Protein AF-A0A0J8C8L6-F1 (afdb_monomer)

Radius of gyration: 24.56 Å; Cα contacts (8 Å, |Δi|>4): 299; chains: 1; bounding box: 65×32×83 Å

Secondary structure (DSSP, 8-state):
----TTEEEEEEEE-S--EE-SSTT-EEEEEEE---TT-----EEEEEE--HHHHHHHHHT--TT-EEEEEEEEE--SSTTPPPEEEEEEEEEEE---SPPTT-TTS--EEEEETTEEEEE-TTSPEEEEETTS-EEEEES-GGGHHHHHHHHHS-----------

Organism: Streptomyces viridochromogenes (NCBI:txid1938)

Foldseek 3Di:
DDPPPAKDKFKFFWAAQWDQDPDNQKIKTKGFTDDDPPDPDTDIAIEIENHSVVRVCSRPPAGGGFTKIFIFGWDDAPDPPRDIHTYTDDMDRPGHDPADDCVPVQAHWDWDDDDQKIWTDGNVDWTWIAGVVRHTLDTHPDPVCVVVSVVCSVPPPPPPDPPDDD

Mean predicted aligned error: 13.63 Å

Solvent-accessible surface area (backbone atoms only — not comparable to full-atom values): 9743 Å² total; per-residue (Å²): 133,82,88,74,88,62,66,46,79,46,50,21,29,27,70,48,70,44,39,75,39,102,45,95,52,20,21,31,38,39,30,38,47,70,68,68,98,82,63,94,68,86,46,76,41,44,34,38,26,73,48,48,70,61,16,51,45,44,60,74,71,53,50,42,50,19,34,31,39,42,32,22,36,74,42,73,48,89,48,97,87,44,65,62,35,28,46,42,78,48,76,44,81,76,41,81,43,88,62,77,61,74,88,47,68,89,62,58,62,48,78,48,75,60,87,64,29,40,35,40,41,34,72,93,52,56,30,35,35,27,36,76,88,72,48,78,57,46,70,37,85,51,78,88,49,52,65,56,40,52,50,46,61,77,53,62,78,77,81,76,77,87,74,82,88,134

pLDDT: mean 84.21, std 15.27, range [38.75, 97.06]

Structure (mmCIF, N/CA/C/O backbone):
data_AF-A0A0J8C8L6-F1
#
_entry.id   AF-A0A0J8C8L6-F1
#
loop_
_atom_site.group_PDB
_atom_site.id
_atom_site.type_symbol
_atom_site.label_atom_id
_atom_site.label_alt_id
_atom_site.label_comp_id
_atom_site.label_asym_id
_atom_site.label_entity_id
_atom_site.label_seq_id
_atom_site.pdbx_PDB_ins_code
_atom_site.Cartn_x
_atom_site.Cartn_y
_atom_site.Cartn_z
_atom_site.occupancy
_atom_site.B_iso_or_equiv
_atom_site.auth_seq_id
_atom_site.auth_comp_id
_atom_site.auth_asym_id
_atom_site.auth_atom_id
_atom_site.pdbx_PDB_model_num
ATOM 1 N N . MET A 1 1 ? -30.584 -4.510 19.077 1.00 38.75 1 MET A N 1
ATOM 2 C CA . MET A 1 1 ? -30.782 -4.493 17.615 1.00 38.75 1 MET A CA 1
ATOM 3 C C . MET A 1 1 ? -29.393 -4.342 17.026 1.00 38.75 1 MET A C 1
ATOM 5 O O . MET A 1 1 ? -28.737 -3.364 17.352 1.00 38.75 1 MET A O 1
ATOM 9 N N . THR A 1 2 ? -28.884 -5.390 16.389 1.00 44.97 2 THR A N 1
ATOM 10 C CA . THR A 1 2 ? -27.449 -5.618 16.157 1.00 44.97 2 THR A CA 1
ATOM 11 C C . THR A 1 2 ? -26.955 -4.789 14.972 1.00 44.97 2 THR A C 1
ATOM 13 O O . THR A 1 2 ? -27.484 -4.909 13.876 1.00 44.97 2 THR A O 1
ATOM 16 N N . THR A 1 3 ? -25.967 -3.929 15.203 1.00 48.12 3 THR A N 1
ATOM 17 C CA . THR A 1 3 ? -25.457 -2.882 14.297 1.00 48.12 3 THR A CA 1
ATOM 18 C C . THR A 1 3 ? -24.551 -3.404 13.167 1.00 48.12 3 THR A C 1
ATOM 20 O O . THR A 1 3 ? -23.650 -2.698 12.735 1.00 48.12 3 THR A O 1
ATOM 23 N N . TRP A 1 4 ? -24.729 -4.650 12.719 1.00 51.28 4 TRP A N 1
ATOM 24 C CA . TRP A 1 4 ? -23.785 -5.341 11.821 1.00 51.28 4 TRP A CA 1
ATOM 25 C C . TRP A 1 4 ? -24.032 -5.111 10.320 1.00 51.28 4 TRP A C 1
ATOM 27 O O . TRP A 1 4 ? -23.303 -5.647 9.499 1.00 51.28 4 TRP A O 1
ATOM 37 N N . ASP A 1 5 ? -25.026 -4.307 9.945 1.00 58.75 5 ASP A N 1
ATOM 38 C CA . ASP A 1 5 ? -25.499 -4.216 8.553 1.00 58.75 5 ASP A CA 1
ATOM 39 C C . ASP A 1 5 ? -24.799 -3.139 7.696 1.00 58.75 5 ASP A C 1
ATOM 41 O O . ASP A 1 5 ? -25.321 -2.744 6.659 1.00 58.75 5 ASP A O 1
ATOM 45 N N . ASN A 1 6 ? -23.644 -2.610 8.123 1.00 75.75 6 ASN A N 1
ATOM 46 C CA . ASN A 1 6 ? -22.987 -1.503 7.407 1.00 75.75 6 ASN A CA 1
ATOM 47 C C . ASN A 1 6 ? -21.461 -1.638 7.283 1.00 75.75 6 ASN A C 1
ATOM 49 O O . ASN A 1 6 ? -20.760 -0.633 7.135 1.00 75.75 6 ASN A O 1
ATOM 53 N N . ALA A 1 7 ? -20.944 -2.864 7.383 1.00 88.12 7 ALA A N 1
ATOM 54 C CA . ALA A 1 7 ? -19.549 -3.136 7.073 1.00 88.12 7 ALA A CA 1
ATOM 55 C C . ALA A 1 7 ? -19.349 -3.149 5.549 1.00 88.12 7 ALA A C 1
ATOM 57 O O . ALA A 1 7 ? -20.127 -3.756 4.813 1.00 88.12 7 ALA A O 1
ATOM 58 N N . VAL A 1 8 ? -18.306 -2.470 5.085 1.00 92.19 8 VAL A N 1
ATOM 59 C CA . VAL A 1 8 ? -17.854 -2.480 3.695 1.00 92.19 8 VAL A CA 1
ATOM 60 C C . VAL A 1 8 ? -16.720 -3.485 3.537 1.00 92.19 8 VAL A C 1
ATOM 62 O O . VAL A 1 8 ? -15.924 -3.676 4.458 1.00 92.19 8 VAL A O 1
ATOM 65 N N . VAL A 1 9 ? -16.650 -4.106 2.362 1.00 94.50 9 VAL A N 1
ATOM 66 C CA . VAL A 1 9 ? -15.534 -4.956 1.937 1.00 94.50 9 VAL A CA 1
ATOM 67 C C . VAL A 1 9 ? -14.923 -4.301 0.709 1.00 94.50 9 VAL A C 1
ATOM 69 O O . VAL A 1 9 ? -15.635 -4.054 -0.265 1.00 94.50 9 VAL A O 1
ATOM 72 N N . LEU A 1 10 ? -13.640 -3.968 0.791 1.00 92.75 10 LEU A N 1
ATOM 73 C CA . LEU A 1 10 ? -12.917 -3.207 -0.220 1.00 92.75 10 LEU A CA 1
ATOM 74 C C . LEU A 1 10 ? -11.630 -3.941 -0.572 1.00 92.75 10 LEU A C 1
ATOM 76 O O . LEU A 1 10 ? -10.853 -4.261 0.324 1.00 92.75 10 LEU A O 1
ATOM 80 N N . ASP A 1 11 ? -11.399 -4.155 -1.861 1.00 94.31 11 ASP A N 1
ATOM 81 C CA . ASP A 1 11 ? -10.137 -4.691 -2.358 1.00 94.31 11 ASP A CA 1
ATOM 82 C C . ASP A 1 11 ? -9.275 -3.532 -2.878 1.00 94.31 11 ASP A C 1
ATOM 84 O O . ASP A 1 11 ? -9.777 -2.598 -3.516 1.00 94.31 11 ASP A O 1
ATOM 88 N N . GLY A 1 12 ? -7.983 -3.549 -2.558 1.00 93.06 12 GLY A N 1
ATOM 89 C CA . GLY A 1 12 ? -7.081 -2.463 -2.919 1.00 93.06 12 GLY A CA 1
ATOM 90 C C . GLY A 1 12 ? -5.620 -2.734 -2.596 1.00 93.06 12 GLY A C 1
ATOM 91 O O . GLY A 1 12 ? -5.297 -3.574 -1.758 1.00 93.06 12 GLY A O 1
ATOM 92 N N . PHE A 1 13 ? -4.733 -2.010 -3.269 1.00 93.62 13 PHE A N 1
ATOM 93 C CA . PHE A 1 13 ? -3.294 -2.093 -3.051 1.00 93.62 13 PHE A CA 1
ATOM 94 C C . PHE A 1 13 ? -2.858 -1.182 -1.907 1.00 93.62 13 PHE A C 1
ATOM 96 O O . PHE A 1 13 ? -3.284 -0.028 -1.840 1.00 93.62 13 PHE A O 1
ATOM 103 N N . LEU A 1 14 ? -1.980 -1.670 -1.030 1.00 94.25 14 LEU A N 1
ATOM 104 C CA . LEU A 1 14 ? -1.357 -0.851 0.010 1.00 94.25 14 LEU A CA 1
ATOM 105 C C . LEU A 1 14 ? -0.464 0.236 -0.627 1.00 94.25 14 LEU A C 1
ATOM 107 O O . LEU A 1 14 ? 0.521 -0.079 -1.288 1.00 94.25 14 LEU A O 1
ATOM 111 N N . ASP A 1 15 ? -0.813 1.511 -0.434 1.00 90.44 15 ASP A N 1
ATOM 112 C CA . ASP A 1 15 ? -0.177 2.673 -1.090 1.00 90.44 15 ASP A CA 1
ATOM 113 C C . ASP A 1 15 ? 1.290 2.877 -0.667 1.00 90.44 15 ASP A C 1
ATOM 115 O O . ASP A 1 15 ? 2.205 3.009 -1.486 1.00 90.44 15 ASP A O 1
ATOM 119 N N . GLU A 1 16 ? 1.506 2.856 0.647 1.00 89.12 16 GLU A N 1
ATOM 120 C CA . GLU A 1 16 ? 2.770 3.080 1.348 1.00 89.12 16 GLU A CA 1
ATOM 121 C C . GLU A 1 16 ? 2.856 2.139 2.555 1.00 89.12 16 GLU A C 1
ATOM 123 O O . GLU A 1 16 ? 1.868 1.500 2.919 1.00 89.12 16 GLU A O 1
ATOM 128 N N . GLU A 1 17 ? 4.027 2.064 3.191 1.00 89.06 17 GLU A N 1
ATOM 129 C CA . GLU A 1 17 ? 4.198 1.318 4.440 1.00 89.06 17 GLU A CA 1
ATOM 130 C C . GLU A 1 17 ? 3.200 1.795 5.507 1.00 89.06 17 GLU A C 1
ATOM 132 O O . GLU A 1 17 ? 2.931 2.994 5.657 1.00 89.06 17 GLU A O 1
ATOM 137 N N . ALA A 1 18 ? 2.622 0.843 6.240 1.00 93.06 18 ALA A N 1
ATOM 138 C CA . ALA A 1 18 ? 1.717 1.169 7.325 1.00 93.06 18 ALA A CA 1
ATOM 139 C C . ALA A 1 18 ? 2.462 1.924 8.430 1.00 93.06 18 ALA A C 1
ATOM 141 O O . ALA A 1 18 ? 3.595 1.611 8.783 1.00 93.06 18 ALA A O 1
ATOM 142 N N . MET A 1 19 ? 1.803 2.923 9.007 1.00 94.75 19 MET A N 1
ATOM 143 C CA . MET A 1 19 ? 2.377 3.728 10.077 1.00 94.75 19 MET A CA 1
ATOM 144 C C . MET A 1 19 ? 1.656 3.472 11.396 1.00 94.75 19 MET A C 1
ATOM 146 O O . MET A 1 19 ? 0.439 3.257 11.397 1.00 94.75 19 MET A O 1
ATOM 150 N N . PRO A 1 20 ? 2.350 3.606 12.537 1.00 94.88 20 PRO A N 1
ATOM 151 C CA . PRO A 1 20 ? 1.684 3.723 13.824 1.00 94.88 20 PRO A CA 1
ATOM 152 C C . PRO A 1 20 ? 0.664 4.871 13.812 1.00 94.88 20 PRO A C 1
ATOM 154 O O . PRO A 1 20 ? 0.867 5.916 13.175 1.00 94.88 20 PRO A O 1
ATOM 157 N N . GLY A 1 21 ? -0.460 4.657 14.488 1.00 89.25 21 GLY A N 1
ATOM 158 C CA . GLY A 1 21 ? -1.482 5.673 14.699 1.00 89.25 21 GLY A CA 1
ATOM 159 C C . GLY A 1 21 ? -1.120 6.646 15.824 1.00 89.25 21 GLY A C 1
ATOM 160 O O . GLY A 1 21 ? -0.009 6.661 16.340 1.00 89.25 21 GLY A O 1
ATOM 161 N N . GLU A 1 22 ? -2.087 7.473 16.225 1.00 86.69 22 GLU A N 1
ATOM 162 C CA . GLU A 1 22 ? -1.924 8.425 17.342 1.00 86.69 22 GLU A CA 1
ATOM 163 C C . GLU A 1 22 ? -1.726 7.723 18.695 1.00 86.69 22 GLU A C 1
ATOM 165 O O . GLU A 1 22 ? -1.215 8.315 19.645 1.00 86.69 22 GLU A O 1
ATOM 170 N N . ARG A 1 23 ? -2.163 6.465 18.796 1.00 88.06 23 ARG A N 1
ATOM 171 C CA . ARG A 1 23 ? -1.837 5.586 19.915 1.00 88.06 23 ARG A CA 1
ATOM 172 C C . ARG A 1 23 ? -0.914 4.476 19.437 1.00 88.06 23 ARG A C 1
ATOM 174 O O . ARG A 1 23 ? -1.133 3.928 18.359 1.00 88.06 23 ARG A O 1
ATOM 181 N N . ASP A 1 24 ? 0.028 4.101 20.295 1.00 80.56 24 ASP A N 1
ATOM 182 C CA . ASP A 1 24 ? 1.032 3.063 20.028 1.00 80.56 24 ASP A CA 1
ATOM 183 C C . ASP A 1 24 ? 0.427 1.679 19.722 1.00 80.56 24 ASP A C 1
ATOM 185 O O . ASP A 1 24 ? 1.107 0.825 19.167 1.00 80.56 24 ASP A O 1
ATOM 189 N N . ASP A 1 25 ? -0.841 1.448 20.075 1.00 90.75 25 ASP A N 1
ATOM 190 C CA . ASP A 1 25 ? -1.588 0.209 19.827 1.00 90.75 25 ASP A CA 1
ATOM 191 C C . ASP A 1 25 ? -2.505 0.269 18.593 1.00 90.75 25 ASP A C 1
ATOM 193 O O . ASP A 1 25 ? -3.357 -0.598 18.403 1.00 90.75 25 ASP A O 1
ATOM 197 N N . THR A 1 26 ? -2.352 1.298 17.758 1.00 94.62 26 THR A N 1
ATOM 198 C CA . THR A 1 26 ? -3.149 1.494 16.543 1.00 94.62 26 THR A CA 1
ATOM 199 C C . THR A 1 26 ? -2.268 1.619 15.313 1.00 94.62 26 THR A C 1
ATOM 201 O O . THR A 1 26 ? -1.129 2.077 15.396 1.00 94.62 26 THR A O 1
ATOM 204 N N . ALA A 1 27 ? -2.816 1.264 14.154 1.00 96.94 27 ALA A N 1
ATOM 205 C CA . ALA A 1 27 ? -2.144 1.422 12.869 1.00 96.94 27 ALA A CA 1
ATOM 206 C C . ALA A 1 27 ? -2.996 2.250 11.905 1.00 96.94 27 ALA A C 1
ATOM 208 O O . ALA A 1 27 ? -4.231 2.243 11.963 1.00 96.94 27 ALA A O 1
ATOM 209 N N . ARG A 1 28 ? -2.327 2.960 10.999 1.00 96.50 28 ARG A N 1
ATOM 210 C CA . ARG A 1 28 ? -2.942 3.697 9.898 1.00 96.50 28 ARG A CA 1
ATOM 211 C C . ARG A 1 28 ? -2.226 3.378 8.595 1.00 96.50 28 ARG A C 1
ATOM 213 O O . ARG A 1 28 ? -1.004 3.274 8.556 1.00 96.50 28 ARG A O 1
ATOM 220 N N . PHE A 1 29 ? -2.989 3.268 7.524 1.00 96.44 29 PHE A N 1
ATOM 221 C CA . PHE A 1 29 ? -2.461 3.028 6.185 1.00 96.44 29 PHE A CA 1
ATOM 222 C C . PHE A 1 29 ? -3.430 3.570 5.135 1.00 96.44 29 PHE A C 1
ATOM 224 O O . PHE A 1 29 ? -4.497 4.089 5.471 1.00 96.44 29 PHE A O 1
ATOM 231 N N . ARG A 1 30 ? -3.058 3.490 3.859 1.00 96.12 30 ARG A N 1
ATOM 232 C CA . ARG A 1 30 ? -3.896 3.908 2.731 1.00 96.12 30 ARG A CA 1
ATOM 233 C C . ARG A 1 30 ? -3.995 2.772 1.724 1.00 96.12 30 ARG A C 1
ATOM 235 O O . ARG A 1 30 ? -2.995 2.106 1.474 1.00 96.12 30 ARG A O 1
ATOM 242 N N . ILE A 1 31 ? -5.178 2.572 1.151 1.00 94.31 31 ILE A N 1
ATOM 243 C CA . ILE A 1 31 ? -5.368 1.639 0.034 1.00 94.31 31 ILE A CA 1
ATOM 244 C C . ILE A 1 31 ? -5.780 2.389 -1.225 1.00 94.31 31 ILE A C 1
ATOM 246 O O . ILE A 1 31 ? -6.635 3.274 -1.159 1.00 94.31 31 ILE A O 1
ATOM 250 N N . HIS A 1 32 ? -5.197 2.003 -2.355 1.00 93.12 32 HIS A N 1
ATOM 251 C CA . HIS A 1 32 ? -5.689 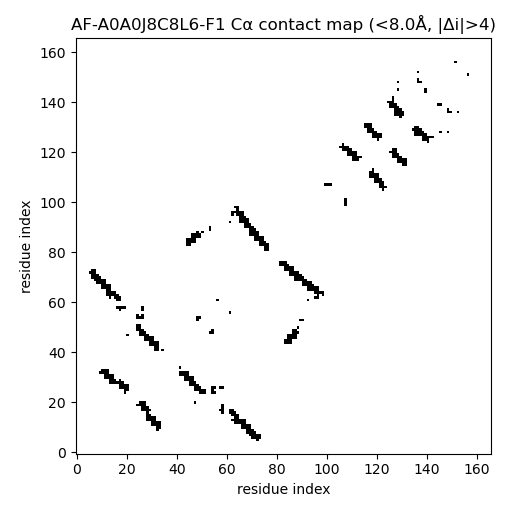2.324 -3.693 1.00 93.12 32 HIS A CA 1
ATOM 252 C C . HIS A 1 32 ? -6.694 1.264 -4.104 1.00 93.12 32 HIS A C 1
ATOM 254 O O . HIS A 1 32 ? -6.330 0.096 -4.243 1.00 93.12 32 HIS A O 1
ATOM 260 N N . LEU A 1 33 ? -7.959 1.644 -4.252 1.00 90.44 33 LEU A N 1
ATOM 261 C CA . LEU A 1 33 ? -9.011 0.687 -4.577 1.00 90.44 33 LEU A CA 1
ATOM 262 C C . LEU A 1 33 ? -8.798 0.082 -5.963 1.00 90.44 33 LEU A C 1
ATOM 264 O O . LEU A 1 33 ? -8.588 0.803 -6.937 1.00 90.44 33 LEU A O 1
ATOM 268 N N . THR A 1 34 ? -8.925 -1.241 -6.058 1.00 83.94 34 THR A N 1
ATOM 269 C CA . THR A 1 34 ? -9.026 -1.899 -7.361 1.00 83.94 34 THR A CA 1
ATOM 270 C C . THR A 1 34 ? -10.386 -1.574 -7.961 1.00 83.94 34 THR A C 1
ATOM 272 O O . THR A 1 34 ? -11.418 -1.886 -7.360 1.00 83.94 34 THR A O 1
ATOM 275 N N . THR A 1 35 ? -10.398 -0.952 -9.134 1.00 72.19 35 THR A N 1
ATOM 276 C CA . THR A 1 35 ? -11.619 -0.693 -9.896 1.00 72.19 35 THR A CA 1
ATOM 277 C C . THR A 1 35 ? -11.698 -1.655 -11.078 1.00 72.19 35 THR A C 1
ATOM 279 O O . THR A 1 35 ? -10.691 -1.942 -11.723 1.00 72.19 35 THR A O 1
ATOM 282 N N . ASP A 1 36 ? -12.893 -2.175 -11.361 1.00 63.09 36 ASP A N 1
ATOM 283 C CA . ASP A 1 36 ? -13.170 -2.723 -12.690 1.00 63.09 36 ASP A CA 1
ATOM 284 C C . ASP A 1 36 ? -13.243 -1.548 -13.679 1.00 63.09 36 ASP A C 1
ATOM 286 O O . ASP A 1 36 ? -13.691 -0.457 -13.311 1.00 63.09 36 ASP A O 1
ATOM 290 N N . GLU A 1 37 ? -12.785 -1.778 -14.910 1.00 53.91 37 GLU A N 1
ATOM 291 C CA . GLU A 1 37 ? -12.309 -0.808 -15.920 1.00 53.91 37 GLU A CA 1
ATOM 292 C C . GLU A 1 37 ? -13.280 0.319 -16.376 1.00 53.91 37 GLU A C 1
ATOM 294 O O . GLU A 1 37 ? -12.980 1.038 -17.325 1.00 53.91 37 GLU A O 1
ATOM 299 N N . ASP A 1 38 ? -14.402 0.556 -15.693 1.00 57.38 38 ASP A N 1
ATOM 300 C CA . ASP A 1 38 ? -15.413 1.573 -16.031 1.00 57.38 38 ASP A CA 1
ATOM 301 C C . ASP A 1 38 ? -15.548 2.720 -15.001 1.00 57.38 38 ASP A C 1
ATOM 303 O O . ASP A 1 38 ? -16.379 3.621 -15.168 1.00 57.38 38 ASP A O 1
ATOM 307 N N . LEU A 1 39 ? -14.742 2.733 -13.933 1.00 58.12 39 LEU A N 1
ATOM 308 C CA . LEU A 1 39 ? -14.701 3.836 -12.962 1.00 58.12 39 LEU A CA 1
ATOM 309 C C . LEU A 1 39 ? -13.531 4.775 -13.278 1.00 58.12 39 LEU A C 1
ATOM 311 O O . LEU A 1 39 ? -12.370 4.417 -13.126 1.00 58.12 39 LEU A O 1
ATOM 315 N N . VAL A 1 40 ? -13.862 5.995 -13.709 1.00 55.03 40 VAL A N 1
ATOM 316 C CA . VAL A 1 40 ? -12.905 7.035 -14.141 1.00 55.03 40 VAL A CA 1
ATOM 317 C C . VAL A 1 40 ? -12.043 7.575 -12.987 1.00 55.03 40 VAL A C 1
ATOM 319 O O . VAL A 1 40 ? -11.014 8.195 -13.239 1.00 55.03 40 VAL A O 1
ATOM 322 N N . ASP A 1 41 ? -12.420 7.308 -11.735 1.00 61.06 41 ASP A N 1
ATOM 323 C CA . ASP A 1 41 ? -11.740 7.844 -10.558 1.00 61.06 41 ASP A CA 1
ATOM 324 C C . ASP A 1 41 ? -11.002 6.741 -9.785 1.00 61.06 41 ASP A C 1
ATOM 326 O O . ASP A 1 41 ? -11.611 5.865 -9.164 1.00 61.06 41 ASP A O 1
ATOM 330 N N . GLU A 1 42 ? -9.671 6.821 -9.797 1.00 70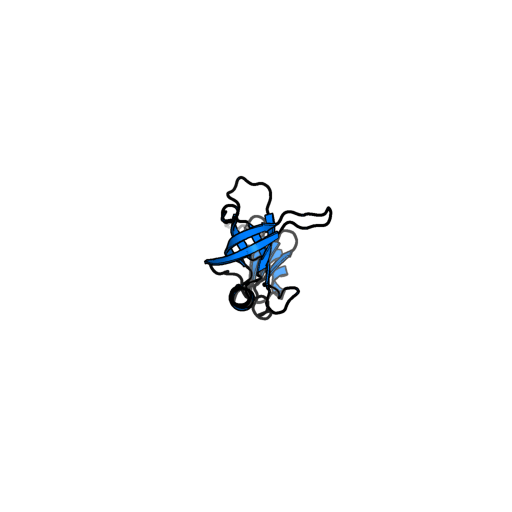.38 42 GLU A N 1
ATOM 331 C CA . GLU A 1 42 ? -8.797 6.149 -8.836 1.00 70.38 42 GLU A CA 1
ATOM 332 C C . GLU A 1 42 ? -9.103 6.691 -7.430 1.00 70.38 42 GLU A C 1
ATOM 334 O O . GLU A 1 42 ? -9.126 7.905 -7.204 1.00 70.38 42 GLU A O 1
ATOM 339 N N . ALA A 1 43 ? -9.382 5.799 -6.477 1.00 85.38 43 ALA A N 1
ATOM 340 C CA . ALA A 1 43 ? -9.780 6.179 -5.127 1.00 85.38 43 ALA A CA 1
ATOM 341 C C . ALA A 1 43 ? -8.762 5.689 -4.095 1.00 85.38 43 ALA A C 1
ATOM 343 O O . ALA A 1 43 ? -8.542 4.487 -3.945 1.00 85.38 43 ALA A O 1
ATOM 344 N N . VAL A 1 44 ? -8.208 6.635 -3.333 1.00 91.00 44 VAL A N 1
ATOM 345 C CA . VAL A 1 44 ? -7.323 6.361 -2.194 1.00 91.00 44 VAL A CA 1
ATOM 346 C C . VAL A 1 44 ? -8.095 6.547 -0.898 1.00 91.00 44 VAL A C 1
ATOM 348 O O . VAL A 1 44 ? -8.609 7.636 -0.631 1.00 91.00 44 VAL A O 1
ATOM 351 N N . LEU A 1 45 ? -8.166 5.501 -0.074 1.00 93.00 45 LEU A N 1
ATOM 352 C CA . LEU A 1 45 ? -8.881 5.543 1.201 1.00 93.00 45 LEU A CA 1
ATOM 353 C C . LEU A 1 45 ? -7.935 5.390 2.397 1.00 93.00 45 LEU A C 1
ATOM 355 O O . LEU A 1 45 ? -7.250 4.369 2.514 1.00 93.00 45 LEU A O 1
ATOM 359 N N . PRO A 1 46 ? -7.933 6.360 3.331 1.00 95.56 46 PRO A N 1
ATOM 360 C CA . PRO A 1 46 ? -7.319 6.191 4.639 1.00 95.56 46 PRO A CA 1
ATOM 361 C C . PRO A 1 46 ? -8.013 5.080 5.433 1.00 95.56 46 PRO A C 1
ATOM 363 O O . PRO A 1 46 ? -9.242 5.039 5.529 1.00 95.56 46 PRO A O 1
ATOM 366 N N . CYS A 1 47 ? -7.217 4.217 6.047 1.00 96.38 47 CYS A N 1
ATOM 367 C CA . CYS A 1 47 ? -7.647 3.097 6.871 1.00 96.38 47 CYS A CA 1
ATOM 368 C C . CYS A 1 47 ? -7.033 3.217 8.267 1.00 96.38 47 CYS A C 1
ATOM 370 O O . CYS A 1 47 ? -5.867 3.590 8.407 1.00 96.38 47 CYS A O 1
ATOM 372 N N . VAL A 1 48 ? -7.816 2.899 9.297 1.00 96.38 48 VAL A N 1
ATOM 373 C CA . VAL A 1 48 ? -7.381 2.918 10.698 1.00 96.38 48 VAL A CA 1
ATOM 374 C C . VAL A 1 48 ? -7.763 1.607 11.366 1.00 96.38 48 VAL A C 1
ATOM 376 O O . VAL A 1 48 ? -8.914 1.177 11.286 1.00 96.38 48 VAL A O 1
ATOM 379 N N . VAL A 1 49 ? -6.804 1.008 12.061 1.00 97.06 49 VAL A N 1
ATOM 380 C CA . VAL A 1 49 ? -6.962 -0.221 12.838 1.00 97.06 49 VAL A CA 1
ATOM 381 C C . VAL A 1 49 ? -6.823 0.123 14.312 1.00 97.06 49 VAL A C 1
ATOM 383 O O . VAL A 1 49 ? -5.795 0.651 14.734 1.00 97.06 49 VAL A O 1
ATOM 386 N N . ALA A 1 50 ? -7.866 -0.173 15.087 1.00 95.06 50 ALA A N 1
ATOM 387 C CA . ALA A 1 50 ? -7.880 0.045 16.532 1.00 95.06 50 ALA A CA 1
ATOM 388 C C . ALA A 1 50 ? -7.640 -1.235 17.350 1.00 95.06 50 ALA A C 1
ATOM 390 O O . ALA A 1 50 ? -7.421 -1.147 18.555 1.00 95.06 50 ALA A O 1
ATOM 391 N N . ASP A 1 51 ? -7.725 -2.411 16.723 1.00 95.31 51 ASP A N 1
ATOM 392 C CA . ASP A 1 51 ? -7.409 -3.678 17.378 1.00 95.31 51 ASP A CA 1
ATOM 393 C C . ASP A 1 51 ? -5.881 -3.856 17.454 1.00 95.31 51 ASP A C 1
ATOM 395 O O . ASP A 1 51 ? -5.239 -3.854 16.402 1.00 95.31 51 ASP A O 1
ATOM 399 N N . PRO A 1 52 ? -5.283 -4.024 18.650 1.00 95.00 52 PRO A N 1
ATOM 400 C CA . PRO A 1 52 ? -3.828 -4.073 18.788 1.00 95.00 52 PRO A CA 1
ATOM 401 C C . PRO A 1 52 ? -3.166 -5.261 18.087 1.00 95.00 52 PRO A C 1
ATOM 403 O O . PRO A 1 52 ? -2.037 -5.136 17.623 1.00 95.00 52 PRO A O 1
ATOM 406 N N . ALA A 1 53 ? -3.842 -6.412 18.010 1.00 94.19 53 ALA A N 1
ATOM 407 C CA . ALA A 1 53 ? -3.281 -7.588 17.351 1.00 94.19 53 ALA A CA 1
ATOM 408 C C . ALA A 1 53 ? -3.292 -7.405 15.830 1.00 94.19 53 ALA A C 1
ATOM 410 O O . ALA A 1 53 ? -2.302 -7.693 15.165 1.00 94.19 53 ALA A O 1
ATOM 411 N N . LEU A 1 54 ? -4.384 -6.859 15.286 1.00 95.44 54 LEU A N 1
ATOM 412 C CA . LEU A 1 54 ? -4.448 -6.517 13.867 1.00 95.44 54 LEU A CA 1
ATOM 413 C C . LEU A 1 54 ? -3.481 -5.376 13.517 1.00 95.44 54 LEU A C 1
ATOM 415 O O . LEU A 1 54 ? -2.883 -5.401 12.446 1.00 95.44 54 LEU A O 1
ATOM 419 N N . ALA A 1 55 ? -3.308 -4.392 14.403 1.00 96.31 55 ALA A N 1
ATOM 420 C CA . ALA A 1 55 ? -2.354 -3.304 14.210 1.00 96.31 55 ALA A CA 1
ATOM 421 C C . ALA A 1 55 ? -0.914 -3.832 14.133 1.00 96.31 55 ALA A C 1
ATOM 423 O O . ALA A 1 55 ? -0.176 -3.427 13.239 1.00 96.31 55 ALA A O 1
ATOM 424 N N . ASP A 1 56 ? -0.541 -4.766 15.012 1.00 94.62 56 ASP A N 1
ATOM 425 C CA . ASP A 1 56 ? 0.776 -5.409 14.995 1.00 94.62 56 ASP A CA 1
ATOM 426 C C . ASP A 1 56 ? 1.039 -6.144 13.673 1.00 94.62 56 ASP A C 1
ATOM 428 O O . ASP A 1 56 ? 2.067 -5.907 13.039 1.00 94.62 56 ASP A O 1
ATOM 432 N N . SER A 1 57 ? 0.082 -6.949 13.197 1.00 93.50 57 SER A N 1
ATOM 433 C CA . SER A 1 57 ? 0.204 -7.618 11.895 1.00 93.50 57 SER A CA 1
ATOM 434 C C . SER A 1 57 ? 0.296 -6.622 10.735 1.00 93.50 57 SER A C 1
ATOM 436 O O . SER A 1 57 ? 1.118 -6.788 9.840 1.00 93.50 57 SER A O 1
ATOM 438 N N . VAL A 1 58 ? -0.495 -5.545 10.747 1.00 94.38 58 VAL A N 1
ATOM 439 C CA . VAL A 1 58 ? -0.457 -4.516 9.692 1.00 94.38 58 VAL A CA 1
ATOM 440 C C . VAL A 1 58 ? 0.894 -3.812 9.613 1.00 94.38 58 VAL A C 1
ATOM 442 O O . VAL A 1 58 ? 1.354 -3.518 8.514 1.00 94.38 58 VAL A O 1
ATOM 445 N N . LEU A 1 59 ? 1.520 -3.538 10.757 1.00 94.50 59 LEU A N 1
ATOM 446 C CA . LEU A 1 59 ? 2.789 -2.812 10.822 1.00 94.50 59 LEU A CA 1
ATOM 447 C C . LEU A 1 59 ? 4.000 -3.671 10.449 1.00 94.50 59 LEU A C 1
ATOM 449 O O . LEU A 1 59 ? 5.005 -3.122 10.012 1.00 94.50 59 LEU A O 1
ATOM 453 N N . HIS A 1 60 ? 3.929 -4.990 10.639 1.00 92.00 60 HIS A N 1
ATOM 454 C CA . HIS A 1 60 ? 5.104 -5.858 10.506 1.00 92.00 60 HIS A CA 1
ATOM 455 C C . HIS A 1 60 ? 5.001 -6.903 9.391 1.00 92.00 60 HIS A C 1
ATOM 457 O O . HIS A 1 60 ? 6.029 -7.426 8.959 1.00 92.00 60 HIS A O 1
ATOM 463 N N . GLU A 1 61 ? 3.793 -7.241 8.939 1.00 91.88 61 GLU A N 1
ATOM 464 C CA . GLU A 1 61 ? 3.580 -8.307 7.953 1.00 91.88 61 GLU A CA 1
ATOM 465 C C . GLU A 1 61 ? 3.209 -7.771 6.567 1.00 91.88 61 GLU A C 1
ATOM 467 O O . GLU A 1 61 ? 3.539 -8.412 5.569 1.00 91.88 61 GLU A O 1
ATOM 472 N N . LEU A 1 62 ? 2.547 -6.611 6.492 1.00 92.31 62 LEU A N 1
ATOM 473 C CA . LEU A 1 62 ? 2.094 -6.033 5.227 1.00 92.31 62 LEU A CA 1
ATOM 474 C C . LEU A 1 62 ? 3.159 -5.140 4.600 1.00 92.31 62 LEU A C 1
ATOM 476 O O . LEU A 1 62 ? 3.832 -4.363 5.279 1.00 92.31 62 LEU A O 1
ATOM 480 N N . LYS A 1 63 ? 3.267 -5.210 3.275 1.00 89.94 63 LYS A N 1
ATOM 481 C CA . LYS A 1 63 ? 4.217 -4.431 2.484 1.00 89.94 63 LYS A CA 1
ATOM 482 C C . LYS A 1 63 ? 3.516 -3.563 1.457 1.00 89.94 63 LYS A C 1
ATOM 484 O O . LYS A 1 63 ? 2.466 -3.899 0.911 1.00 89.94 63 LYS A O 1
ATOM 489 N N . ARG A 1 64 ? 4.151 -2.435 1.142 1.00 90.00 64 ARG A N 1
ATOM 490 C CA . ARG A 1 64 ? 3.719 -1.555 0.057 1.00 90.00 64 ARG A CA 1
ATOM 491 C C . ARG A 1 64 ? 3.479 -2.354 -1.232 1.00 90.00 64 ARG A C 1
ATOM 493 O O . ARG A 1 64 ? 4.360 -3.072 -1.703 1.00 90.00 64 ARG A O 1
ATOM 500 N N . GLY A 1 65 ? 2.307 -2.172 -1.831 1.00 88.88 65 GLY A N 1
ATOM 501 C CA . GLY A 1 65 ? 1.881 -2.856 -3.049 1.00 88.88 65 GLY A CA 1
ATOM 502 C C . GLY A 1 65 ? 1.218 -4.218 -2.831 1.00 88.88 65 GLY A C 1
ATOM 503 O O . GLY A 1 65 ? 0.818 -4.833 -3.816 1.00 88.88 65 GLY A O 1
ATOM 504 N N . ASP A 1 66 ? 1.071 -4.693 -1.589 1.00 93.19 66 ASP A N 1
ATOM 505 C CA . ASP A 1 66 ? 0.262 -5.883 -1.309 1.00 93.19 66 ASP A CA 1
ATOM 506 C C . ASP A 1 66 ? -1.188 -5.632 -1.737 1.00 93.19 66 ASP A C 1
ATOM 508 O O . ASP A 1 66 ? -1.746 -4.566 -1.454 1.00 93.19 66 ASP A O 1
ATOM 512 N N . LEU A 1 67 ? -1.813 -6.615 -2.393 1.00 94.56 67 LEU A N 1
ATOM 513 C CA . LEU A 1 67 ? -3.250 -6.582 -2.648 1.00 94.56 67 LEU A CA 1
ATOM 514 C C . LEU A 1 67 ? -3.980 -7.075 -1.404 1.00 94.56 67 LEU A C 1
ATOM 516 O O . LEU A 1 67 ? -3.871 -8.245 -1.025 1.00 94.56 67 LEU A O 1
ATOM 520 N N . LEU A 1 68 ? -4.762 -6.189 -0.803 1.00 96.00 68 LEU A N 1
ATOM 521 C CA . LEU A 1 68 ? -5.477 -6.426 0.440 1.00 96.00 68 LEU A CA 1
ATOM 522 C C . LEU A 1 68 ? -6.981 -6.458 0.197 1.00 96.00 68 LEU A C 1
ATOM 524 O O . LEU A 1 68 ? -7.511 -5.676 -0.592 1.00 96.00 68 LEU A O 1
ATOM 528 N N . ARG A 1 69 ? -7.672 -7.301 0.961 1.00 96.06 69 ARG A N 1
ATOM 529 C CA . ARG A 1 69 ? -9.103 -7.183 1.223 1.00 96.06 69 ARG A CA 1
ATOM 530 C C . ARG A 1 69 ? -9.299 -6.592 2.605 1.00 96.06 69 ARG A C 1
ATOM 532 O O . ARG A 1 69 ? -8.958 -7.212 3.609 1.00 96.06 69 ARG A O 1
ATOM 539 N N . VAL A 1 70 ? -9.876 -5.403 2.659 1.00 96.25 70 VAL A N 1
ATOM 540 C CA . VAL A 1 70 ? -10.168 -4.672 3.890 1.00 96.25 70 VAL A CA 1
ATOM 541 C C . VAL A 1 70 ? -11.653 -4.793 4.204 1.00 96.25 70 VAL A C 1
ATOM 543 O O . VAL A 1 70 ? -12.503 -4.393 3.409 1.00 96.25 70 VAL A O 1
ATOM 546 N N . THR A 1 71 ? -11.971 -5.306 5.391 1.00 96.75 71 THR A N 1
ATOM 547 C CA . THR A 1 71 ? -13.334 -5.316 5.931 1.00 96.75 71 THR A CA 1
ATOM 548 C C . THR A 1 71 ? -13.430 -4.313 7.069 1.00 96.75 71 THR A C 1
ATOM 550 O O . THR A 1 71 ? -12.700 -4.396 8.062 1.00 96.75 71 THR A O 1
ATOM 553 N N . GLY A 1 72 ? -14.330 -3.344 6.936 1.00 95.50 72 GLY A N 1
ATOM 554 C CA . GLY A 1 72 ? -14.348 -2.175 7.807 1.00 95.50 72 GLY A CA 1
ATOM 555 C C . GLY A 1 72 ? -15.695 -1.472 7.878 1.00 95.50 72 GLY A C 1
ATOM 556 O O . GLY A 1 72 ? -16.640 -1.845 7.197 1.00 95.50 72 GLY A O 1
ATOM 557 N N . HIS A 1 73 ? -15.784 -0.411 8.672 1.00 94.88 73 HIS A N 1
ATOM 558 C CA . HIS A 1 73 ? -16.898 0.533 8.628 1.00 94.88 73 HIS A CA 1
ATOM 559 C C . HIS A 1 73 ? -16.431 1.838 7.991 1.00 94.88 73 HIS A C 1
ATOM 561 O O . HIS A 1 73 ? -15.476 2.458 8.461 1.00 94.88 73 HIS A O 1
ATOM 567 N N . LEU A 1 74 ? -17.128 2.280 6.944 1.00 93.38 74 LEU A N 1
ATOM 568 C CA . LEU A 1 74 ? -16.834 3.553 6.298 1.00 93.38 74 LEU A CA 1
ATOM 569 C C . LEU A 1 74 ? -17.322 4.716 7.174 1.00 93.38 74 LEU A C 1
ATOM 571 O O . LEU A 1 74 ? -18.497 4.801 7.544 1.00 93.38 74 LEU A O 1
ATOM 575 N N . ARG A 1 75 ? -16.413 5.628 7.505 1.00 92.69 75 ARG A N 1
ATOM 576 C CA . ARG A 1 75 ? -16.657 6.806 8.335 1.00 92.69 75 ARG A CA 1
ATOM 577 C C . ARG A 1 75 ? -16.695 8.047 7.454 1.00 92.69 75 ARG A C 1
ATOM 579 O O . ARG A 1 75 ? -15.672 8.515 6.968 1.00 92.69 75 ARG A O 1
ATOM 586 N N . LEU A 1 76 ? -17.901 8.577 7.255 1.00 90.62 76 LEU A N 1
ATOM 587 C CA . LEU A 1 76 ? -18.117 9.805 6.494 1.00 90.62 76 LEU A CA 1
ATOM 588 C C . LEU A 1 76 ? -17.623 11.035 7.277 1.00 90.62 76 LEU A C 1
ATOM 590 O O . LEU A 1 76 ? -17.817 11.081 8.500 1.00 90.62 76 LEU A O 1
ATOM 594 N N . PRO A 1 77 ? -17.079 12.058 6.592 1.00 89.06 77 PRO A N 1
ATOM 595 C CA . PRO A 1 77 ? -16.770 13.347 7.201 1.00 89.06 77 PRO A CA 1
ATOM 596 C C . PRO A 1 77 ? -17.964 13.904 7.980 1.00 89.06 77 PRO A C 1
ATOM 598 O O . PRO A 1 77 ? -19.074 13.983 7.458 1.00 89.06 77 PRO A O 1
ATOM 601 N N . GLN A 1 78 ? -17.742 14.295 9.235 1.00 85.75 78 GLN A N 1
ATOM 602 C CA . GLN A 1 78 ? -18.759 14.964 10.065 1.00 85.75 78 GLN A CA 1
ATOM 603 C C . GLN A 1 78 ? -18.574 16.489 10.099 1.00 85.75 78 GLN A C 1
ATOM 605 O O . GLN A 1 78 ? -19.427 17.219 10.599 1.00 85.75 78 GLN A O 1
ATOM 610 N N . THR A 1 79 ? -17.447 16.969 9.578 1.00 85.50 79 THR A N 1
ATOM 611 C CA . THR A 1 79 ? -17.075 18.379 9.480 1.00 85.50 79 THR A CA 1
ATOM 612 C C . THR A 1 79 ? -16.616 18.672 8.057 1.00 85.50 79 THR A C 1
ATOM 614 O O . THR A 1 79 ? -16.228 17.761 7.328 1.00 85.50 79 THR A O 1
ATOM 617 N N . THR A 1 80 ? -16.639 19.945 7.666 1.00 82.94 80 THR A N 1
ATOM 618 C CA . THR A 1 80 ? -16.188 20.395 6.338 1.00 82.94 80 THR A CA 1
ATOM 619 C C . THR A 1 80 ? -14.728 20.030 6.054 1.00 82.94 80 THR A C 1
ATOM 621 O O . THR A 1 80 ? -14.380 19.787 4.907 1.00 82.94 80 THR A O 1
ATOM 624 N N . ASP A 1 81 ? -13.905 19.936 7.101 1.00 82.50 81 ASP A N 1
ATOM 625 C CA . ASP A 1 81 ? -12.483 19.579 7.016 1.00 82.50 81 ASP A CA 1
ATOM 626 C C . ASP A 1 81 ? -12.221 18.090 7.315 1.00 82.50 81 ASP A C 1
ATOM 628 O O . ASP A 1 81 ? -11.075 17.652 7.395 1.00 82.50 81 ASP A O 1
ATOM 632 N N . GLY A 1 82 ? -13.275 17.305 7.554 1.00 78.12 82 GLY A N 1
ATOM 633 C CA . GLY A 1 82 ? -13.157 15.887 7.868 1.00 78.12 82 GLY A CA 1
ATOM 634 C C . GLY A 1 82 ? -12.812 15.062 6.630 1.00 78.12 82 GLY A C 1
ATOM 635 O O . GLY A 1 82 ? -13.332 15.306 5.544 1.00 78.12 82 GLY A O 1
ATOM 636 N N . ALA A 1 83 ? -11.975 14.040 6.803 1.00 85.81 83 ALA A N 1
ATOM 637 C CA . ALA A 1 83 ? -11.696 13.063 5.757 1.00 85.81 83 ALA A CA 1
ATOM 638 C C . ALA A 1 83 ? -12.667 11.875 5.831 1.00 85.81 83 ALA A C 1
ATOM 640 O O . ALA A 1 83 ? -13.157 11.517 6.905 1.00 85.81 83 ALA A O 1
ATOM 641 N N . LEU A 1 84 ? -12.930 11.261 4.678 1.00 91.75 84 LEU A N 1
ATOM 642 C CA . LEU A 1 84 ? -13.511 9.925 4.585 1.00 91.75 84 LEU A CA 1
ATOM 643 C C . LEU A 1 84 ? -12.435 8.907 4.974 1.00 91.75 84 LEU A C 1
ATOM 645 O O . LEU A 1 84 ? -11.308 9.015 4.497 1.00 91.75 84 LEU A O 1
ATOM 649 N N . TRP A 1 85 ? -12.763 7.931 5.817 1.00 94.06 85 TRP A N 1
ATOM 650 C CA . TRP A 1 85 ? -11.821 6.874 6.203 1.00 94.06 85 TRP A CA 1
ATOM 651 C C . TRP A 1 85 ? -12.541 5.575 6.558 1.00 94.06 85 TRP A C 1
ATOM 653 O O . TRP A 1 85 ? -13.754 5.563 6.769 1.00 94.06 85 TRP A O 1
ATOM 663 N N . VAL A 1 86 ? -11.800 4.473 6.623 1.00 95.31 86 VAL A N 1
ATOM 664 C CA . VAL A 1 86 ? -12.318 3.151 6.984 1.00 95.31 86 VAL A CA 1
ATOM 665 C C . VAL A 1 86 ? -11.787 2.750 8.353 1.00 95.31 86 VAL A C 1
ATOM 667 O O . VAL A 1 86 ? -10.580 2.700 8.575 1.00 95.31 86 VAL A O 1
ATOM 670 N N . GLU A 1 87 ? -12.694 2.438 9.272 1.00 95.88 87 GLU A N 1
ATOM 671 C CA . GLU A 1 87 ? -12.361 1.769 10.527 1.00 95.88 87 GLU A CA 1
ATOM 672 C C . GLU A 1 87 ? -12.313 0.264 10.279 1.00 95.88 87 GLU A C 1
ATOM 674 O O . GLU A 1 87 ? -13.351 -0.361 10.045 1.00 95.88 87 GLU A O 1
ATOM 679 N N . VAL A 1 88 ? -11.116 -0.303 10.290 1.00 96.88 88 VAL A N 1
ATOM 680 C CA . VAL A 1 88 ? -10.853 -1.665 9.837 1.00 96.88 88 VAL A CA 1
ATOM 681 C C . VAL A 1 88 ? -11.028 -2.667 10.975 1.00 96.88 88 VAL A C 1
ATOM 683 O O . VAL A 1 88 ? -10.506 -2.470 12.071 1.00 96.88 88 VAL A O 1
ATOM 686 N N . HIS A 1 89 ? -11.749 -3.753 10.688 1.00 95.00 89 HIS A N 1
ATOM 687 C CA . HIS A 1 89 ? -12.025 -4.851 11.626 1.00 95.00 89 HIS A CA 1
ATOM 688 C C . HIS A 1 89 ? -11.367 -6.164 11.203 1.00 95.00 89 HIS A C 1
ATOM 690 O O . HIS A 1 89 ? -11.123 -7.017 12.050 1.00 95.00 89 HIS A O 1
ATOM 696 N N . ALA A 1 90 ? -11.091 -6.339 9.909 1.00 95.75 90 ALA A N 1
ATOM 697 C CA . ALA A 1 90 ? -10.349 -7.481 9.388 1.00 95.75 90 ALA A CA 1
ATOM 698 C C . ALA A 1 90 ? -9.615 -7.106 8.096 1.00 95.75 90 ALA A C 1
ATOM 700 O O . ALA A 1 90 ? -10.093 -6.264 7.327 1.00 95.75 90 ALA A O 1
ATOM 701 N N . ILE A 1 91 ? -8.466 -7.741 7.870 1.00 96.25 91 ILE A N 1
ATOM 702 C CA . ILE A 1 91 ? -7.645 -7.585 6.668 1.00 96.25 91 ILE A CA 1
ATOM 703 C C . ILE A 1 91 ? -7.185 -8.969 6.228 1.00 96.25 91 ILE A C 1
ATOM 705 O O . ILE A 1 91 ? -6.661 -9.722 7.046 1.00 96.25 91 ILE A O 1
ATOM 709 N N . ASP A 1 92 ? -7.338 -9.261 4.940 1.00 96.12 92 ASP A N 1
ATOM 710 C CA . ASP A 1 92 ? -6.757 -10.438 4.302 1.00 96.12 92 ASP A CA 1
ATOM 711 C C . ASP A 1 92 ? -5.770 -9.991 3.216 1.00 96.12 92 ASP A C 1
ATOM 713 O O . ASP A 1 92 ? -6.131 -9.225 2.320 1.00 96.12 92 ASP A O 1
ATOM 717 N N . ALA A 1 93 ? -4.532 -10.487 3.261 1.00 94.00 93 ALA A N 1
ATOM 718 C CA . ALA A 1 93 ? -3.583 -10.326 2.163 1.00 94.00 93 ALA A CA 1
ATOM 719 C C . ALA A 1 93 ? -3.938 -11.322 1.049 1.00 94.00 93 ALA A C 1
ATOM 721 O O . ALA A 1 93 ? -3.763 -12.533 1.200 1.00 94.00 93 ALA A O 1
ATOM 722 N N . LEU A 1 94 ? -4.483 -10.816 -0.059 1.00 93.44 94 LEU 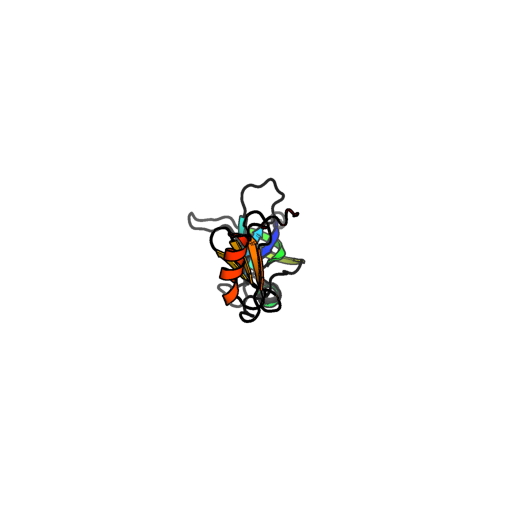A N 1
ATOM 723 C CA . LEU A 1 94 ? -4.903 -11.637 -1.195 1.00 93.44 94 LEU A CA 1
ATOM 724 C C . LEU A 1 94 ? -3.704 -12.044 -2.051 1.00 93.44 94 LEU A C 1
ATOM 726 O O . LEU A 1 94 ? -3.596 -13.207 -2.443 1.00 93.44 94 LEU A O 1
ATOM 730 N N . TYR A 1 95 ? -2.814 -11.088 -2.327 1.00 90.12 95 TYR A N 1
ATOM 731 C CA . TYR A 1 95 ? -1.566 -11.323 -3.047 1.00 90.12 95 TYR A CA 1
ATOM 732 C C . TYR A 1 95 ? -0.446 -10.447 -2.482 1.00 90.12 95 TYR A C 1
ATOM 734 O O . TYR A 1 95 ? -0.668 -9.251 -2.280 1.00 90.12 95 TYR A O 1
ATOM 742 N N . PRO A 1 96 ? 0.753 -11.011 -2.259 1.00 86.62 96 PRO A N 1
ATOM 743 C CA . PRO A 1 96 ? 1.907 -10.232 -1.842 1.00 86.62 96 PRO A CA 1
ATOM 744 C C . PRO A 1 96 ? 2.417 -9.359 -2.991 1.00 86.62 96 PRO A C 1
ATOM 746 O O . PRO A 1 96 ? 2.317 -9.722 -4.169 1.00 86.62 96 PRO A O 1
ATOM 749 N N . THR A 1 97 ? 3.008 -8.229 -2.630 1.00 81.56 97 THR A N 1
ATOM 750 C CA . THR A 1 97 ? 3.699 -7.326 -3.538 1.00 81.56 97 THR A CA 1
ATOM 751 C C . THR A 1 97 ? 4.865 -8.031 -4.225 1.00 81.56 97 THR A C 1
ATOM 753 O O . THR A 1 97 ? 5.568 -8.855 -3.635 1.00 81.56 97 THR A O 1
ATOM 756 N N . LEU A 1 98 ? 5.087 -7.681 -5.491 1.00 73.38 98 LEU A N 1
ATOM 757 C CA . LEU A 1 98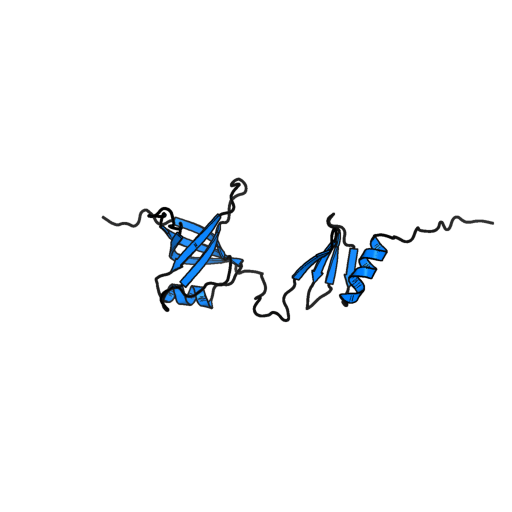 ? 6.327 -7.992 -6.207 1.00 73.38 98 LEU A CA 1
ATOM 758 C C . LEU A 1 98 ? 7.313 -6.817 -6.154 1.00 73.38 98 LEU A C 1
ATOM 760 O O . LEU A 1 98 ? 8.400 -6.913 -6.722 1.00 73.38 98 LEU A O 1
ATOM 764 N N . LEU A 1 99 ? 6.928 -5.702 -5.516 1.00 66.38 99 LEU A N 1
ATOM 765 C CA . LEU A 1 99 ? 7.805 -4.552 -5.364 1.00 66.38 99 LEU A CA 1
ATOM 766 C C . LEU A 1 99 ? 8.933 -4.900 -4.383 1.00 66.38 99 LEU A C 1
ATOM 768 O O . LEU A 1 99 ? 8.658 -5.427 -3.300 1.00 66.38 99 LEU A O 1
ATOM 772 N N . PRO A 1 100 ? 10.192 -4.604 -4.737 1.00 62.75 100 PRO A N 1
ATOM 773 C CA . PRO A 1 100 ? 11.297 -4.709 -3.800 1.00 62.75 100 PRO A CA 1
ATOM 774 C C . PRO A 1 100 ? 11.114 -3.702 -2.661 1.00 62.75 100 PRO A C 1
ATOM 776 O O . PRO A 1 100 ? 10.494 -2.647 -2.828 1.00 62.75 100 PRO A O 1
ATOM 779 N N . ASP A 1 101 ? 11.651 -4.044 -1.495 1.00 62.88 101 ASP A N 1
ATOM 780 C CA . ASP A 1 101 ? 11.642 -3.150 -0.346 1.00 62.88 101 ASP A CA 1
ATOM 781 C C . ASP A 1 101 ? 12.554 -1.949 -0.630 1.00 62.88 101 ASP A C 1
ATOM 783 O O . ASP A 1 101 ? 13.743 -2.113 -0.890 1.00 62.88 101 ASP A O 1
ATOM 787 N N . LEU A 1 102 ? 12.005 -0.732 -0.600 1.00 59.06 102 LEU A N 1
ATOM 788 C CA . LEU A 1 102 ? 12.785 0.484 -0.858 1.00 59.06 102 LEU A CA 1
ATOM 789 C C . LEU A 1 102 ? 13.784 0.788 0.268 1.00 59.06 102 LEU A C 1
ATOM 791 O O . LEU A 1 102 ? 14.691 1.600 0.069 1.00 59.06 102 LEU A O 1
ATOM 795 N N . ALA A 1 103 ? 13.625 0.168 1.444 1.00 57.59 103 ALA A N 1
ATOM 796 C CA . ALA A 1 103 ? 14.619 0.235 2.511 1.00 57.59 103 ALA A CA 1
ATOM 797 C C . ALA A 1 103 ? 15.926 -0.484 2.124 1.00 57.59 103 ALA A C 1
ATOM 799 O O . ALA A 1 103 ? 16.994 -0.105 2.611 1.00 57.59 103 ALA A O 1
ATOM 800 N N . ASP A 1 104 ? 15.867 -1.426 1.177 1.00 57.16 104 ASP A N 1
ATOM 801 C CA . ASP A 1 104 ? 17.028 -2.027 0.518 1.00 57.16 104 ASP A CA 1
ATOM 802 C C . ASP A 1 104 ? 17.494 -1.123 -0.642 1.00 57.16 104 ASP A C 1
ATOM 804 O O . ASP A 1 104 ? 17.519 -1.482 -1.824 1.00 57.16 104 ASP A O 1
ATOM 808 N N . ALA A 1 105 ? 17.869 0.110 -0.290 1.00 53.94 105 ALA A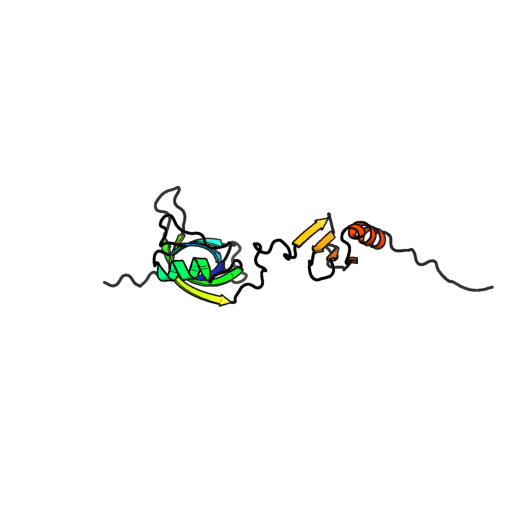 N 1
ATOM 809 C CA . ALA A 1 105 ? 18.261 1.165 -1.226 1.00 53.94 105 ALA A CA 1
ATOM 810 C C . ALA A 1 105 ? 19.509 0.830 -2.073 1.00 53.94 105 ALA A C 1
ATOM 812 O O . ALA A 1 105 ? 19.786 1.520 -3.051 1.00 53.94 105 ALA A O 1
ATOM 813 N N . GLU A 1 106 ? 20.261 -0.219 -1.725 1.00 56.22 106 GLU A N 1
ATOM 814 C CA . GLU A 1 106 ? 21.427 -0.670 -2.497 1.00 56.22 106 GLU A CA 1
ATOM 815 C C . GLU A 1 106 ? 21.062 -1.575 -3.690 1.00 56.22 106 GLU A C 1
ATOM 817 O O . GLU A 1 106 ? 21.898 -1.754 -4.571 1.00 56.22 106 GLU A O 1
ATOM 822 N N . ALA A 1 107 ? 19.829 -2.096 -3.765 1.00 60.03 107 ALA A N 1
ATOM 823 C CA . ALA A 1 107 ? 19.416 -3.074 -4.781 1.00 60.03 107 ALA A CA 1
ATOM 824 C C . ALA A 1 107 ? 18.049 -2.771 -5.425 1.00 60.03 107 ALA A C 1
ATOM 826 O O . ALA A 1 107 ? 17.414 -3.652 -6.003 1.00 60.03 107 ALA A O 1
ATOM 827 N N . THR A 1 108 ? 17.572 -1.525 -5.362 1.00 66.75 108 THR A N 1
ATOM 828 C CA . THR A 1 108 ? 16.273 -1.189 -5.959 1.00 66.75 108 THR A CA 1
ATOM 829 C C . THR A 1 108 ? 16.416 -0.817 -7.445 1.00 66.75 108 THR A C 1
ATOM 831 O O . THR A 1 108 ? 17.061 0.192 -7.754 1.00 66.75 108 THR A O 1
ATOM 834 N N . PRO A 1 109 ? 15.789 -1.557 -8.381 1.00 74.38 109 PRO A N 1
ATOM 835 C CA . PRO A 1 109 ? 15.690 -1.131 -9.768 1.00 74.38 109 PRO A CA 1
ATOM 836 C C . PRO A 1 109 ? 14.881 0.162 -9.867 1.00 74.38 109 PRO A C 1
ATOM 838 O O . PRO A 1 109 ? 13.835 0.311 -9.230 1.00 74.38 109 PRO A O 1
ATOM 841 N N . PHE A 1 110 ? 15.340 1.105 -10.683 1.00 79.69 110 PHE A N 1
ATOM 842 C CA . PHE A 1 110 ? 14.642 2.371 -10.891 1.00 79.69 110 PHE A CA 1
ATOM 843 C C . PHE A 1 110 ? 14.447 2.657 -12.373 1.00 79.69 110 PHE A C 1
ATOM 845 O O . PHE A 1 110 ? 15.194 2.191 -13.232 1.00 79.69 110 PHE A O 1
ATOM 852 N N . ILE A 1 111 ? 13.413 3.445 -12.663 1.00 88.81 111 ILE A N 1
ATOM 853 C CA . ILE A 1 111 ? 13.097 3.894 -14.014 1.00 88.81 111 ILE A CA 1
ATOM 854 C C . ILE A 1 111 ? 13.359 5.394 -14.089 1.00 88.81 111 ILE A C 1
ATOM 856 O O . ILE A 1 111 ? 12.781 6.168 -13.325 1.00 88.81 111 ILE A O 1
ATOM 860 N N . GLU A 1 112 ? 14.203 5.808 -15.027 1.00 85.69 112 GLU A N 1
ATOM 861 C CA . GLU A 1 112 ? 14.489 7.213 -15.309 1.00 85.69 112 GLU A CA 1
ATOM 862 C C . GLU A 1 112 ? 14.119 7.553 -16.755 1.00 85.69 112 GLU A C 1
ATOM 864 O O . GLU A 1 112 ? 14.212 6.719 -17.656 1.00 85.69 112 GLU A O 1
ATOM 869 N N . ARG A 1 113 ? 13.681 8.794 -16.993 1.00 89.06 113 ARG A N 1
ATOM 870 C CA . ARG A 1 113 ? 13.302 9.261 -18.328 1.00 89.06 113 ARG A CA 1
ATOM 871 C C . ARG A 1 113 ? 14.267 10.330 -18.833 1.00 89.06 113 ARG A C 1
ATOM 873 O O . ARG A 1 113 ? 14.379 11.402 -18.244 1.00 89.06 113 ARG A O 1
ATOM 880 N N . TYR A 1 114 ? 14.870 10.066 -19.9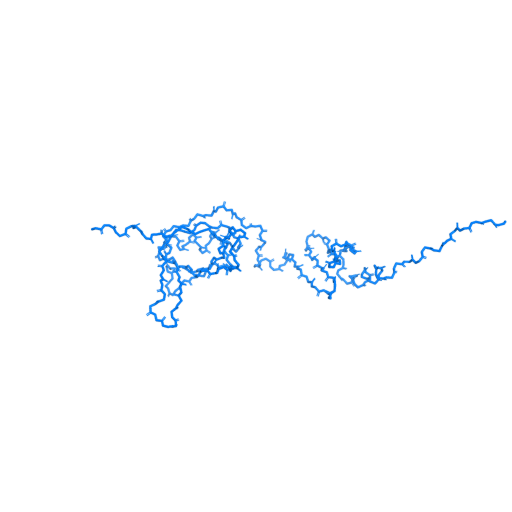88 1.00 83.50 114 TYR A N 1
ATOM 881 C CA . TYR A 1 114 ? 15.727 10.983 -20.736 1.00 83.50 114 TYR A CA 1
ATOM 882 C C . TYR A 1 114 ? 15.001 11.406 -22.016 1.00 83.50 114 TYR A C 1
ATOM 884 O O . TYR A 1 114 ? 15.145 10.780 -23.061 1.00 83.50 114 TYR A O 1
ATOM 892 N N . ALA A 1 115 ? 14.181 12.458 -21.939 1.00 89.38 115 ALA A N 1
ATOM 893 C CA . ALA A 1 115 ? 13.323 12.894 -23.048 1.00 89.38 115 ALA A CA 1
ATOM 894 C C . ALA A 1 115 ? 12.448 11.742 -23.607 1.00 89.38 115 ALA A C 1
ATOM 896 O O . ALA A 1 115 ? 11.576 11.236 -22.895 1.00 89.38 115 ALA A O 1
ATOM 897 N N . SER A 1 116 ? 12.674 11.328 -24.856 1.00 94.75 116 SER A N 1
ATOM 898 C CA . SER A 1 116 ? 11.967 10.219 -25.517 1.00 94.75 116 SER A CA 1
ATOM 899 C C . SER A 1 116 ? 12.512 8.834 -25.152 1.00 94.75 116 SER A C 1
ATOM 901 O O . SER A 1 116 ? 12.058 7.842 -25.713 1.00 94.75 116 SER A O 1
ATOM 903 N N . TYR A 1 117 ? 13.455 8.739 -24.213 1.00 93.94 117 TYR A N 1
ATOM 904 C CA . TYR A 1 117 ? 14.051 7.480 -23.777 1.00 93.94 117 TYR A CA 1
ATOM 905 C C . TYR A 1 117 ? 13.669 7.140 -22.338 1.00 93.94 117 TYR A C 1
ATOM 907 O O . TYR A 1 117 ? 13.627 8.009 -21.465 1.00 93.94 117 TYR A O 1
ATOM 915 N N . VAL A 1 118 ? 13.418 5.860 -22.090 1.00 95.00 118 VAL A N 1
ATOM 916 C CA . VAL A 1 118 ? 13.177 5.274 -20.772 1.00 95.00 118 VAL A CA 1
ATOM 917 C C . VAL A 1 118 ? 14.346 4.353 -20.451 1.00 95.00 118 VAL A C 1
ATOM 919 O O . VAL A 1 118 ? 14.655 3.440 -21.217 1.00 95.00 118 VAL A O 1
ATOM 922 N N . VAL A 1 119 ? 14.999 4.604 -19.323 1.00 91.50 119 VAL A N 1
ATOM 923 C CA . VAL A 1 119 ? 16.099 3.800 -18.796 1.00 91.50 119 VAL A CA 1
ATOM 924 C C . VAL A 1 119 ? 15.571 3.003 -17.619 1.00 91.50 119 VAL A C 1
ATOM 926 O O . VAL A 1 119 ? 15.040 3.577 -16.672 1.00 91.50 119 VAL A O 1
ATOM 929 N N . ILE A 1 120 ? 15.716 1.687 -17.689 1.00 90.75 120 ILE A N 1
ATOM 930 C CA . ILE A 1 120 ? 15.399 0.767 -16.602 1.00 90.75 120 ILE A CA 1
ATOM 931 C C . ILE A 1 120 ? 16.735 0.300 -16.039 1.00 90.75 120 ILE A C 1
ATOM 933 O O . ILE A 1 120 ? 17.449 -0.462 -16.694 1.00 90.75 120 ILE A O 1
ATOM 937 N N . TYR A 1 121 ? 17.088 0.805 -14.862 1.00 84.81 121 TYR A N 1
ATOM 938 C CA . TYR A 1 121 ? 18.256 0.361 -14.118 1.00 84.81 121 TYR A CA 1
ATOM 939 C C . TYR A 1 121 ? 17.900 -0.893 -13.323 1.00 84.81 121 TYR A C 1
ATOM 941 O O . TYR A 1 121 ? 16.931 -0.884 -12.566 1.00 84.81 121 TYR A O 1
ATOM 949 N N . ASP A 1 122 ? 18.698 -1.942 -13.494 1.00 83.69 122 ASP A N 1
ATOM 950 C CA . ASP A 1 122 ? 18.656 -3.161 -12.694 1.00 83.69 122 ASP A CA 1
ATOM 951 C C . ASP A 1 122 ? 20.013 -3.304 -11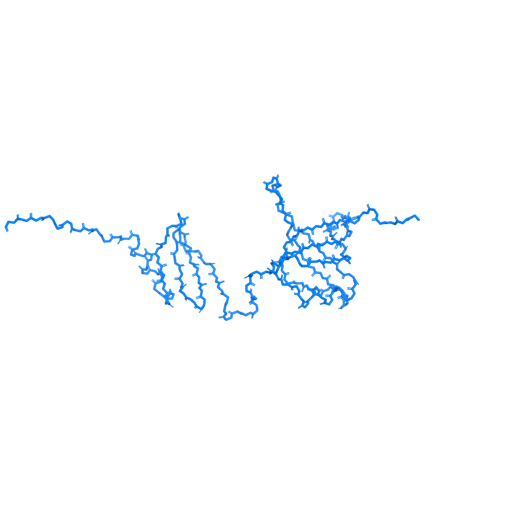.980 1.00 83.69 122 ASP A C 1
ATOM 953 O O . ASP A 1 122 ? 21.028 -3.438 -12.666 1.00 83.69 122 ASP A O 1
ATOM 957 N N . PRO A 1 123 ? 20.071 -3.227 -10.638 1.00 75.56 123 PRO A N 1
ATOM 958 C CA . PRO A 1 123 ? 21.327 -3.326 -9.893 1.00 75.56 123 PRO A CA 1
ATOM 959 C C . PRO A 1 123 ? 21.980 -4.708 -9.989 1.00 75.56 123 PRO A C 1
ATOM 961 O O . PRO A 1 123 ? 23.202 -4.806 -9.877 1.00 75.56 123 PRO A O 1
ATOM 964 N N . ASP A 1 124 ? 21.188 -5.754 -10.232 1.00 81.88 124 ASP A N 1
ATOM 965 C CA . ASP A 1 124 ? 21.660 -7.134 -10.367 1.00 81.88 124 ASP A CA 1
ATOM 966 C C . ASP A 1 124 ? 21.794 -7.562 -11.843 1.00 81.88 124 ASP A C 1
ATOM 968 O O . ASP A 1 124 ? 22.114 -8.720 -12.142 1.00 81.88 124 ASP A O 1
ATOM 972 N N . GLY A 1 125 ? 21.553 -6.639 -12.781 1.00 84.00 125 GLY A N 1
ATOM 973 C CA . GLY A 1 125 ? 21.406 -6.934 -14.201 1.00 84.00 125 GLY A CA 1
ATOM 974 C C . GLY A 1 125 ? 21.939 -5.849 -15.135 1.00 84.00 125 GLY A C 1
ATOM 975 O O . GLY A 1 125 ? 22.755 -5.001 -14.780 1.00 84.00 125 GLY A O 1
ATOM 976 N N . LEU A 1 126 ? 21.497 -5.913 -16.393 1.00 90.56 126 LEU A N 1
ATOM 977 C CA . LEU A 1 126 ? 21.814 -4.886 -17.377 1.00 90.56 126 LEU A CA 1
ATOM 978 C C . LEU A 1 126 ? 20.871 -3.701 -17.202 1.00 90.56 126 LEU A C 1
ATOM 980 O O . LEU A 1 126 ? 19.660 -3.859 -17.068 1.00 90.56 126 LEU A O 1
ATOM 984 N N . THR A 1 127 ? 21.414 -2.498 -17.333 1.00 89.62 127 THR A N 1
ATOM 985 C CA . THR A 1 127 ? 20.599 -1.307 -17.541 1.00 89.62 127 THR A CA 1
ATOM 986 C C . THR A 1 127 ? 20.077 -1.308 -18.972 1.00 89.62 127 THR A C 1
ATOM 988 O O . THR A 1 127 ? 20.860 -1.308 -19.925 1.00 89.62 127 THR A O 1
ATOM 991 N N . HIS A 1 128 ? 18.756 -1.304 -19.140 1.00 94.25 128 HIS A N 1
ATOM 992 C CA . HIS A 1 128 ? 18.104 -1.327 -20.447 1.00 94.25 128 HIS A CA 1
ATOM 993 C C . HIS A 1 128 ? 17.615 0.062 -20.853 1.00 94.25 128 HIS A C 1
ATOM 995 O O . HIS A 1 128 ? 16.999 0.768 -20.058 1.00 94.25 128 HIS A O 1
ATOM 1001 N N . VAL A 1 129 ? 17.830 0.425 -22.118 1.00 95.12 129 VAL A N 1
ATOM 1002 C CA . VAL A 1 129 ? 17.368 1.691 -22.697 1.00 95.12 129 VAL A CA 1
ATOM 1003 C C . VAL A 1 129 ? 16.317 1.398 -23.761 1.00 95.12 129 VAL A C 1
ATOM 1005 O O . VAL A 1 129 ? 16.536 0.591 -24.669 1.00 95.12 129 VAL A O 1
ATOM 1008 N N . TRP A 1 130 ? 15.181 2.075 -23.656 1.00 96.88 130 TRP A N 1
ATOM 1009 C CA . TRP A 1 130 ? 14.044 1.958 -24.561 1.00 96.88 130 TRP A CA 1
ATOM 1010 C C . TRP A 1 130 ? 13.680 3.329 -25.112 1.00 96.88 130 TRP A C 1
ATOM 1012 O O . TRP A 1 130 ? 13.734 4.322 -24.392 1.00 96.88 130 TRP A O 1
ATOM 1022 N N . HIS A 1 131 ? 13.281 3.394 -26.375 1.00 95.69 131 HIS A N 1
ATOM 1023 C CA . HIS A 1 131 ? 12.616 4.568 -26.925 1.00 95.69 131 HIS A CA 1
ATOM 1024 C C . HIS A 1 131 ? 11.127 4.533 -26.538 1.00 95.69 131 HIS A C 1
ATOM 1026 O O . HIS A 1 131 ? 10.546 3.460 -26.379 1.00 95.69 131 HIS A O 1
ATOM 1032 N N . GLU A 1 132 ? 10.470 5.687 -26.410 1.00 92.81 132 GLU A N 1
ATOM 1033 C CA . GLU A 1 132 ? 9.068 5.793 -25.964 1.00 92.81 132 GLU A CA 1
ATOM 1034 C C . GLU A 1 132 ? 8.058 5.109 -26.900 1.00 92.81 132 GLU A C 1
ATOM 1036 O O . GLU A 1 132 ? 6.924 4.841 -26.513 1.00 92.81 132 GLU A O 1
ATOM 1041 N N . THR A 1 133 ? 8.480 4.781 -28.122 1.00 91.75 133 THR A N 1
ATOM 1042 C CA . THR A 1 133 ? 7.719 3.955 -29.073 1.00 91.75 133 THR A CA 1
ATOM 1043 C C . THR A 1 133 ? 7.695 2.469 -28.703 1.00 91.75 133 THR A C 1
ATOM 1045 O O . THR A 1 133 ? 6.996 1.699 -29.360 1.00 91.75 133 THR A O 1
ATOM 1048 N N . GLY A 1 134 ? 8.453 2.055 -27.684 1.00 91.56 134 GLY A N 1
ATOM 1049 C CA . GLY A 1 134 ? 8.617 0.664 -27.264 1.00 91.56 134 GLY A CA 1
ATOM 1050 C C . GLY A 1 134 ? 9.747 -0.083 -27.980 1.00 91.56 134 GLY A C 1
ATOM 1051 O O . GLY A 1 134 ? 9.893 -1.286 -27.783 1.00 91.56 134 GLY A O 1
ATOM 1052 N N . GLU A 1 135 ? 10.549 0.596 -28.806 1.00 95.94 135 GLU A N 1
ATOM 1053 C CA . GLU A 1 135 ? 11.730 0.000 -29.439 1.00 95.94 135 GLU A CA 1
ATOM 1054 C C . GLU A 1 135 ? 12.904 -0.056 -28.455 1.00 95.94 135 GLU A C 1
ATOM 1056 O O . GLU A 1 135 ? 13.177 0.909 -27.737 1.00 95.94 135 GLU A O 1
ATOM 1061 N N . GLN A 1 136 ? 13.610 -1.188 -28.414 1.00 95.44 136 GLN A N 1
ATOM 1062 C CA . GLN A 1 136 ? 14.787 -1.324 -27.567 1.00 95.44 136 GLN A CA 1
ATOM 1063 C C . GLN A 1 136 ? 15.992 -0.647 -28.225 1.00 95.44 136 GLN A C 1
ATOM 1065 O O . GLN A 1 136 ? 16.425 -1.050 -29.301 1.00 95.44 136 GLN A O 1
ATOM 1070 N N . VAL A 1 137 ? 16.558 0.344 -27.537 1.00 96.00 137 VAL A N 1
ATOM 1071 C CA . VAL A 1 137 ? 17.760 1.073 -27.970 1.00 96.00 137 VAL A CA 1
ATOM 1072 C C . VAL A 1 137 ? 19.015 0.250 -27.682 1.00 96.00 137 VAL A C 1
ATOM 1074 O O . VAL A 1 137 ? 19.915 0.169 -28.514 1.00 96.00 137 VAL A O 1
ATOM 1077 N N . GLY A 1 138 ? 19.077 -0.388 -26.508 1.00 94.88 138 GLY A N 1
ATOM 1078 C CA . GLY A 1 138 ? 20.210 -1.223 -26.113 1.00 94.88 138 GLY A CA 1
ATOM 1079 C C . GLY A 1 138 ? 20.193 -1.625 -24.639 1.00 94.88 138 GLY A C 1
ATOM 1080 O O . GLY A 1 138 ? 19.227 -1.372 -23.917 1.00 94.88 138 GLY A O 1
ATOM 1081 N N . ALA A 1 139 ? 21.274 -2.266 -24.198 1.00 95.56 139 ALA A N 1
ATOM 1082 C CA . ALA A 1 139 ? 21.495 -2.658 -22.810 1.00 95.56 139 ALA A CA 1
ATOM 1083 C C . ALA A 1 139 ? 22.983 -2.522 -22.453 1.00 95.56 139 ALA A C 1
ATOM 1085 O O . ALA A 1 139 ? 23.835 -2.744 -23.316 1.00 95.56 139 ALA A O 1
ATOM 1086 N N . THR A 1 140 ? 23.297 -2.160 -21.209 1.00 92.00 140 THR A N 1
ATOM 1087 C CA . THR A 1 140 ? 24.679 -1.964 -20.746 1.00 92.00 140 THR A CA 1
ATOM 1088 C C . THR A 1 140 ? 24.859 -2.306 -19.267 1.00 92.00 140 THR A C 1
ATOM 1090 O O . THR A 1 140 ? 23.947 -2.117 -18.469 1.00 92.00 140 THR A O 1
ATOM 1093 N N . GLU A 1 141 ? 26.046 -2.794 -18.906 1.00 89.69 141 GLU A N 1
ATOM 1094 C CA . GLU A 1 141 ? 26.491 -2.965 -17.511 1.00 89.69 141 GLU A CA 1
ATOM 1095 C C . GLU A 1 141 ? 27.031 -1.651 -16.916 1.00 89.69 141 GLU A C 1
ATOM 1097 O O . GLU A 1 141 ? 27.137 -1.519 -15.701 1.00 89.69 141 GLU A O 1
ATOM 1102 N N . ASP A 1 142 ? 27.382 -0.673 -17.761 1.00 86.69 142 ASP A N 1
ATOM 1103 C CA . ASP A 1 142 ? 27.975 0.603 -17.356 1.00 86.69 142 ASP A CA 1
ATOM 1104 C C . ASP A 1 142 ? 27.039 1.772 -17.716 1.00 86.69 142 ASP A C 1
ATOM 1106 O O . ASP A 1 142 ? 26.977 2.175 -18.887 1.00 86.69 142 ASP A O 1
ATOM 1110 N N . PRO A 1 143 ? 26.340 2.372 -16.731 1.00 81.31 143 PRO A N 1
ATOM 1111 C CA . PRO A 1 143 ? 25.430 3.493 -16.961 1.00 81.31 143 PRO A CA 1
ATOM 1112 C C . PRO A 1 143 ? 26.078 4.705 -17.643 1.00 81.31 143 PRO A C 1
ATOM 1114 O O . PRO A 1 143 ? 25.385 5.482 -18.302 1.00 81.31 143 PRO A O 1
ATOM 1117 N N . SER A 1 144 ? 27.403 4.872 -17.554 1.00 85.88 144 SER A N 1
ATOM 1118 C CA . SER A 1 144 ? 28.091 5.980 -18.228 1.00 85.88 144 SER A CA 1
ATOM 1119 C C . SER A 1 144 ? 28.043 5.882 -19.762 1.00 85.88 144 SER A C 1
ATOM 1121 O O . SER A 1 144 ? 28.191 6.894 -20.446 1.00 85.88 144 SER A O 1
ATOM 1123 N N . THR A 1 145 ? 27.742 4.698 -20.306 1.00 91.38 145 THR A N 1
ATOM 1124 C CA . THR A 1 145 ? 27.654 4.423 -21.754 1.00 91.38 145 THR A CA 1
ATOM 1125 C C . THR A 1 145 ? 26.258 4.640 -22.352 1.00 91.38 145 THR A C 1
ATOM 1127 O O . THR A 1 145 ? 26.078 4.530 -23.565 1.00 91.38 145 THR A O 1
ATOM 1130 N N . ILE A 1 146 ? 25.252 4.989 -21.540 1.00 90.56 146 ILE A N 1
ATOM 1131 C CA . ILE A 1 146 ? 23.863 5.188 -22.002 1.00 90.56 146 ILE A CA 1
ATOM 1132 C C . ILE A 1 146 ? 23.775 6.251 -23.107 1.00 90.56 146 ILE A C 1
ATOM 1134 O O . ILE A 1 146 ? 23.033 6.081 -24.075 1.00 90.56 146 ILE A O 1
ATOM 1138 N N . SER A 1 147 ? 24.564 7.325 -22.998 1.00 90.69 147 SER A N 1
ATOM 1139 C CA . SER A 1 147 ? 24.588 8.389 -24.013 1.00 90.69 147 SER A CA 1
ATOM 1140 C C . SER A 1 147 ? 25.084 7.882 -25.370 1.00 90.69 147 SER A C 1
ATOM 1142 O O . SER A 1 147 ? 24.564 8.298 -26.403 1.00 90.69 147 SER A O 1
ATOM 1144 N N . ASP A 1 148 ? 26.042 6.952 -25.375 1.00 94.12 148 ASP A N 1
ATOM 1145 C CA . ASP A 1 148 ? 26.587 6.369 -26.604 1.00 94.12 148 ASP A CA 1
ATOM 1146 C C . ASP A 1 148 ? 25.569 5.440 -27.281 1.00 94.12 148 ASP A C 1
ATOM 1148 O O . ASP A 1 148 ? 25.444 5.456 -28.508 1.00 94.12 148 ASP A O 1
ATOM 1152 N N . LEU A 1 149 ? 24.799 4.674 -26.494 1.00 94.00 149 LEU A N 1
ATOM 1153 C CA . LEU A 1 149 ? 23.711 3.829 -27.005 1.00 94.00 149 LEU A CA 1
ATOM 1154 C C . LEU A 1 149 ? 22.633 4.664 -27.704 1.00 94.00 149 LEU A C 1
ATOM 1156 O O . LEU A 1 149 ? 22.237 4.351 -28.827 1.00 94.00 149 LEU A O 1
ATOM 1160 N N . ILE A 1 150 ? 22.196 5.749 -27.059 1.00 93.75 150 ILE A N 1
ATOM 1161 C CA . ILE A 1 150 ? 21.219 6.681 -27.635 1.00 93.75 150 ILE A CA 1
ATOM 1162 C C . ILE A 1 150 ? 21.782 7.313 -28.911 1.00 93.75 150 ILE A C 1
ATOM 1164 O O . ILE A 1 150 ? 21.116 7.319 -29.946 1.00 93.75 150 ILE A O 1
ATOM 1168 N N . TYR A 1 151 ? 23.031 7.782 -28.874 1.00 93.25 151 TYR A N 1
ATOM 1169 C CA . TYR A 1 151 ? 23.667 8.402 -30.032 1.00 93.25 151 TYR A CA 1
ATOM 1170 C C . TYR A 1 151 ? 23.733 7.456 -31.239 1.00 93.25 151 TYR A C 1
ATOM 1172 O O . TYR A 1 151 ? 23.404 7.864 -32.354 1.00 93.25 151 TYR A O 1
ATOM 1180 N N . ALA A 1 152 ? 24.128 6.197 -31.027 1.00 94.50 152 ALA A N 1
ATOM 1181 C CA . ALA A 1 152 ? 24.213 5.194 -32.086 1.00 94.50 152 ALA A CA 1
ATOM 1182 C C . ALA A 1 152 ? 22.839 4.845 -32.682 1.00 94.50 152 ALA A C 1
ATOM 1184 O O . ALA A 1 152 ? 22.731 4.632 -33.890 1.00 94.50 152 ALA A O 1
ATOM 1185 N N . TYR A 1 153 ? 21.798 4.812 -31.849 1.00 93.75 153 TYR A N 1
ATOM 1186 C CA . TYR A 1 153 ? 20.423 4.570 -32.279 1.00 93.75 153 TYR A CA 1
ATOM 1187 C C . TYR A 1 153 ? 19.857 5.723 -33.117 1.00 93.75 153 TYR A C 1
ATOM 1189 O O . TYR A 1 153 ? 19.225 5.487 -34.145 1.00 93.75 153 TYR A O 1
ATOM 1197 N N . GLU A 1 154 ? 20.132 6.970 -32.730 1.00 93.75 154 GLU A N 1
ATOM 1198 C CA . GLU A 1 154 ? 19.714 8.157 -33.492 1.00 93.75 154 GLU A CA 1
ATOM 1199 C C . GLU A 1 154 ? 20.492 8.333 -34.801 1.00 93.75 154 GLU A C 1
ATOM 1201 O O . GLU A 1 154 ? 19.977 8.901 -35.767 1.00 93.75 154 GLU A O 1
ATOM 1206 N N . HIS A 1 155 ? 21.729 7.836 -34.843 1.00 93.56 155 HIS A N 1
ATOM 1207 C CA . HIS A 1 155 ? 22.635 7.969 -35.980 1.00 93.56 155 HIS A CA 1
ATOM 1208 C C . HIS A 1 155 ? 23.039 6.591 -36.514 1.00 93.56 155 HIS A C 1
ATOM 1210 O O . HIS A 1 155 ? 24.224 6.236 -36.477 1.00 93.56 155 HIS A O 1
ATOM 1216 N N . PRO A 1 156 ? 22.083 5.804 -37.042 1.00 84.75 156 PRO A N 1
ATOM 1217 C CA . PRO A 1 156 ? 22.402 4.503 -37.592 1.00 84.75 156 PRO A CA 1
ATOM 1218 C C . PRO A 1 156 ? 23.401 4.687 -38.732 1.00 84.75 156 PRO A C 1
ATOM 1220 O O . PRO A 1 156 ? 23.233 5.551 -39.600 1.00 84.75 156 PRO A O 1
ATOM 1223 N N . ALA A 1 157 ? 24.457 3.873 -38.736 1.00 77.38 157 ALA A N 1
ATOM 1224 C CA . ALA A 1 157 ? 25.423 3.893 -39.819 1.00 77.38 157 ALA A CA 1
ATOM 1225 C C . ALA A 1 157 ? 24.676 3.670 -41.141 1.00 77.38 157 ALA A C 1
ATOM 1227 O O . ALA A 1 157 ? 24.077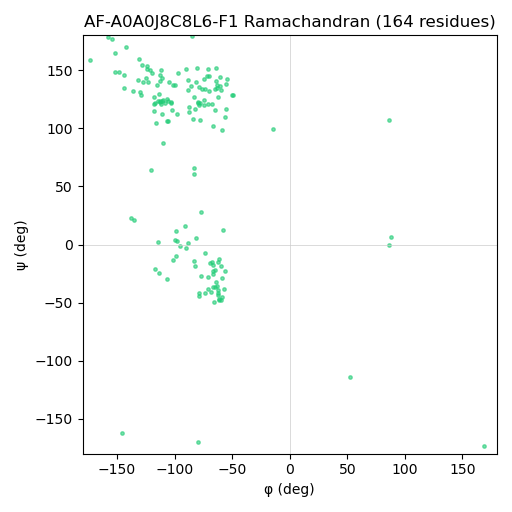 2.613 -41.360 1.00 77.38 157 ALA A O 1
ATOM 1228 N N . THR A 1 158 ? 24.702 4.664 -42.031 1.00 60.53 158 THR A N 1
ATOM 1229 C CA . THR A 1 158 ? 24.223 4.495 -43.402 1.00 60.53 158 THR A CA 1
ATOM 1230 C C . THR A 1 158 ? 24.995 3.336 -44.005 1.00 60.53 158 THR A C 1
ATOM 1232 O O . THR A 1 158 ? 26.202 3.444 -44.226 1.00 60.53 158 THR A O 1
ATOM 1235 N N . SER A 1 159 ? 24.307 2.215 -44.222 1.00 55.81 159 SER A N 1
ATOM 1236 C CA . SER A 1 159 ? 24.863 1.052 -44.903 1.00 55.81 159 SER A CA 1
ATOM 1237 C C . SER A 1 159 ? 25.293 1.491 -46.300 1.00 55.81 159 SER A C 1
ATOM 1239 O O . SER A 1 159 ? 24.471 1.652 -47.198 1.00 55.81 159 SER A O 1
ATOM 1241 N N . GLY A 1 160 ? 26.588 1.759 -46.452 1.00 47.88 160 GLY A N 1
ATOM 1242 C CA . GLY A 1 160 ? 27.218 2.041 -47.728 1.00 47.88 160 GLY A CA 1
ATOM 1243 C C . GLY A 1 160 ? 27.180 0.785 -48.585 1.00 47.88 160 GLY A C 1
ATOM 1244 O O . GLY A 1 160 ? 27.943 -0.150 -48.370 1.00 47.88 160 GLY A O 1
ATOM 1245 N N . GLU A 1 161 ? 26.239 0.790 -49.516 1.00 47.16 161 GLU A N 1
ATOM 1246 C CA . GLU A 1 161 ? 26.161 0.032 -50.760 1.00 47.16 161 GLU A CA 1
ATOM 1247 C C . GLU A 1 161 ? 27.489 -0.625 -51.193 1.00 47.16 161 GLU A C 1
ATOM 1249 O O 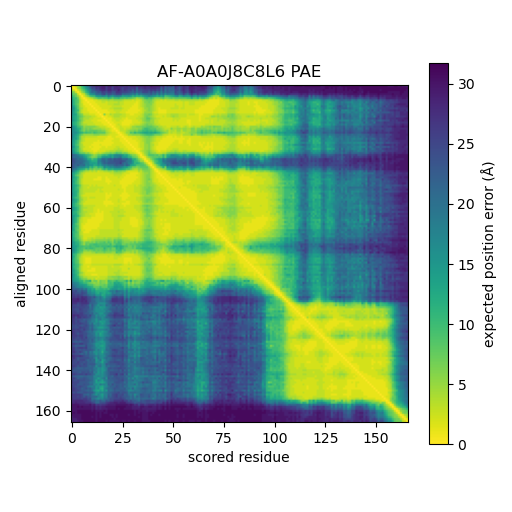. GLU A 1 161 ? 28.340 -0.006 -51.829 1.00 47.16 161 GLU A O 1
ATOM 1254 N N . THR A 1 162 ? 27.653 -1.923 -50.922 1.00 49.38 162 THR A N 1
ATOM 1255 C CA . THR A 1 162 ? 28.567 -2.782 -51.691 1.00 49.38 162 THR A CA 1
ATOM 1256 C C . THR A 1 162 ? 27.850 -3.267 -52.953 1.00 49.38 162 THR A C 1
ATOM 1258 O O . THR A 1 162 ? 27.560 -4.448 -53.135 1.00 49.38 162 THR A O 1
ATOM 1261 N N . GLY A 1 163 ? 27.544 -2.316 -53.839 1.00 41.34 163 GLY A N 1
ATOM 1262 C CA . GLY A 1 163 ? 27.206 -2.568 -55.239 1.00 41.34 163 GLY A CA 1
ATOM 1263 C C . GLY A 1 163 ? 28.490 -2.799 -56.039 1.00 41.34 163 GLY A C 1
ATOM 1264 O O . GLY A 1 163 ? 29.407 -1.983 -56.007 1.00 41.34 163 GLY A O 1
ATOM 1265 N N . GLY A 1 164 ? 28.596 -3.955 -56.693 1.00 45.25 164 GLY A N 1
ATOM 1266 C CA . GLY A 1 164 ? 29.838 -4.440 -57.287 1.00 45.25 164 GLY A CA 1
ATOM 1267 C C . GLY A 1 164 ? 30.190 -3.951 -58.699 1.00 45.25 164 GLY A C 1
ATOM 1268 O O . GLY A 1 164 ? 29.400 -3.334 -59.406 1.00 45.25 164 GLY A O 1
ATOM 1269 N N . THR A 1 165 ? 31.355 -4.458 -59.121 1.00 45.84 165 THR A N 1
ATOM 1270 C CA . THR A 1 165 ? 31.869 -4.689 -60.489 1.00 45.84 165 THR A CA 1
ATOM 1271 C C . THR A 1 165 ? 32.577 -3.532 -61.200 1.00 45.84 165 THR A C 1
ATOM 1273 O O . THR A 1 165 ? 31.950 -2.654 -61.783 1.00 45.84 165 THR A O 1
ATOM 1276 N N . THR A 1 166 ? 33.905 -3.637 -61.315 1.00 45.78 166 THR A N 1
ATOM 1277 C CA . THR A 1 166 ? 34.576 -3.939 -62.598 1.00 45.78 166 THR A CA 1
ATOM 1278 C C . THR A 1 166 ? 35.842 -4.743 -62.325 1.00 45.78 166 THR A C 1
ATOM 1280 O O . THR A 1 166 ? 36.526 -4.417 -61.331 1.00 45.78 166 THR A O 1
#

Nearest PDB structures (foldseek):
  2dud-assembly1_A  TM=8.164E-01  e=8.882E-05  Homo sapiens
  8uzt-assembly1_D  TM=7.804E-01  e=6.736E-05  Homo sapiens
  8uzt-assembly1_A  TM=7.792E-01  e=7.119E-05  Homo sapiens
  6rup-assembly1_B-2  TM=7.682E-01  e=3.282E-05  Homo sapiens
  6cqk-assembly2_B  TM=8.109E-01  e=1.926E-04  Saccharomyces cerevisiae

Sequence (166 aa):
MTTWDNAVVLDGFLDEEAMPGERDDTARFRIHLTTDEDLVDEAVLPCVVADPALADSVLHELKRGDLLRVTGHLRLPQTTDGALWVEVHAIDALYPTLLPDLADAEATPFIERYASYVVIYDPDGLTHVWHETGEQVGATEDPSTISDLIYAYEHPATSGETGGTT